Protein AF-A0A7W7SYZ1-F1 (afdb_monomer_lite)

Structure (mmCIF, N/CA/C/O backbone):
data_AF-A0A7W7SYZ1-F1
#
_entry.id   AF-A0A7W7SYZ1-F1
#
loop_
_atom_site.group_PDB
_atom_site.id
_atom_site.type_symbol
_atom_site.label_atom_id
_atom_site.label_alt_id
_atom_site.label_comp_id
_atom_site.label_asym_id
_atom_site.label_entity_id
_atom_site.label_seq_id
_atom_site.pdbx_PDB_ins_code
_atom_site.Cartn_x
_atom_site.Cartn_y
_atom_site.Cartn_z
_atom_site.occupancy
_atom_site.B_iso_or_equiv
_atom_site.auth_seq_id
_atom_site.auth_comp_id
_atom_site.auth_asym_id
_atom_site.auth_atom_id
_atom_site.pdbx_PDB_model_num
ATOM 1 N N . MET A 1 1 ? 38.662 -0.546 -56.324 1.00 54.81 1 MET A N 1
ATOM 2 C CA . MET A 1 1 ? 38.110 -1.508 -55.339 1.00 54.81 1 MET A CA 1
ATOM 3 C C . MET A 1 1 ? 38.054 -0.980 -53.893 1.00 54.81 1 MET A C 1
ATOM 5 O O . MET A 1 1 ? 37.507 -1.676 -53.051 1.00 54.81 1 MET A O 1
ATOM 9 N N . ALA A 1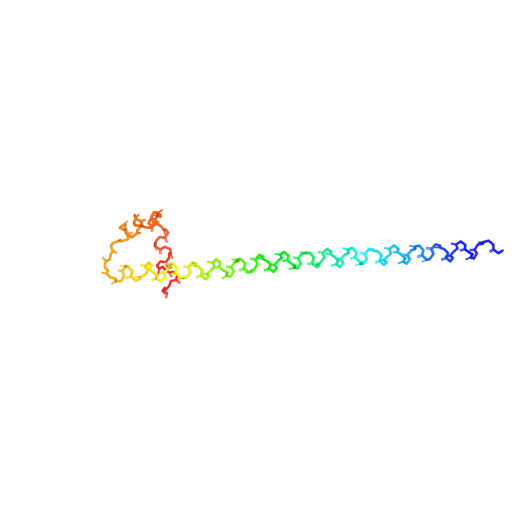 2 ? 38.515 0.244 -53.586 1.00 57.47 2 ALA A N 1
ATOM 10 C CA . ALA A 1 2 ? 38.476 0.798 -52.220 1.00 57.47 2 ALA A CA 1
ATOM 11 C C . ALA A 1 2 ? 37.061 1.199 -51.729 1.00 57.47 2 ALA A C 1
ATOM 13 O O . ALA A 1 2 ? 36.680 0.884 -50.606 1.00 57.47 2 ALA A O 1
ATOM 14 N N . GLY A 1 3 ? 36.230 1.802 -52.590 1.00 62.62 3 GLY A N 1
ATOM 15 C CA . GLY A 1 3 ? 34.928 2.359 -52.180 1.00 62.62 3 GLY A CA 1
ATOM 16 C C . GLY A 1 3 ? 33.812 1.345 -51.876 1.00 62.62 3 GLY A C 1
ATOM 17 O O . GLY A 1 3 ? 32.794 1.712 -51.293 1.00 62.62 3 GLY A O 1
ATOM 18 N N . THR A 1 4 ? 33.961 0.075 -52.262 1.00 70.25 4 THR A N 1
ATOM 19 C CA . THR A 1 4 ? 33.004 -0.996 -51.922 1.00 70.25 4 THR A CA 1
ATOM 20 C C . THR A 1 4 ? 33.258 -1.570 -50.530 1.00 70.25 4 THR A C 1
ATOM 22 O O . THR A 1 4 ? 32.297 -1.843 -49.814 1.00 70.25 4 THR A O 1
ATOM 25 N N . SER A 1 5 ? 34.523 -1.694 -50.117 1.00 73.44 5 SER A N 1
ATOM 26 C CA . SER A 1 5 ? 34.890 -2.226 -48.798 1.00 73.44 5 SER A CA 1
ATOM 27 C C . SER A 1 5 ? 34.500 -1.261 -47.672 1.00 73.44 5 SER A C 1
ATOM 29 O O . SER A 1 5 ? 33.839 -1.663 -46.716 1.00 73.44 5 SER A O 1
ATOM 31 N N . GLU A 1 6 ? 34.771 0.038 -47.839 1.00 80.75 6 GLU A N 1
ATOM 32 C CA . GLU A 1 6 ? 34.366 1.075 -46.874 1.00 80.75 6 GLU A CA 1
ATOM 33 C C . GLU A 1 6 ? 32.843 1.148 -46.693 1.00 80.75 6 GLU A C 1
ATOM 35 O O . GLU A 1 6 ? 32.335 1.302 -45.581 1.00 80.75 6 GLU A O 1
ATOM 40 N N . ARG A 1 7 ? 32.084 0.983 -47.783 1.00 79.75 7 ARG A N 1
ATOM 41 C CA . ARG A 1 7 ? 30.616 1.032 -47.759 1.00 79.75 7 ARG A CA 1
ATOM 42 C C . ARG A 1 7 ? 30.013 -0.184 -47.041 1.00 79.75 7 ARG A C 1
ATOM 44 O O . ARG A 1 7 ? 29.003 -0.049 -46.347 1.00 79.75 7 ARG A O 1
ATOM 51 N N . ILE A 1 8 ? 30.635 -1.358 -47.177 1.00 82.31 8 ILE A N 1
ATOM 52 C CA . ILE A 1 8 ? 30.247 -2.582 -46.460 1.00 82.31 8 ILE A CA 1
ATOM 53 C C . ILE A 1 8 ? 30.554 -2.444 -44.965 1.00 82.31 8 ILE A C 1
ATOM 55 O O . ILE A 1 8 ? 29.691 -2.744 -44.136 1.00 82.31 8 ILE A O 1
ATOM 59 N N . GLU A 1 9 ? 31.730 -1.930 -44.607 1.00 81.62 9 GLU A N 1
ATOM 60 C CA . GLU A 1 9 ? 32.086 -1.685 -43.208 1.00 81.62 9 GLU A CA 1
ATOM 61 C C . GLU A 1 9 ? 31.180 -0.650 -42.540 1.00 81.62 9 GLU A C 1
ATOM 63 O O . GLU A 1 9 ? 30.705 -0.882 -41.428 1.00 81.62 9 GLU A O 1
ATOM 68 N N . ALA A 1 10 ? 30.870 0.457 -43.218 1.00 83.38 10 ALA A N 1
ATOM 69 C CA . ALA A 1 10 ? 29.948 1.467 -42.702 1.00 83.38 10 ALA A CA 1
ATOM 70 C C . ALA A 1 10 ? 28.558 0.870 -42.423 1.00 83.38 10 ALA A C 1
ATOM 72 O O . ALA A 1 10 ? 27.965 1.110 -41.369 1.00 83.38 10 ALA A O 1
ATOM 73 N N . ARG A 1 11 ? 28.057 0.018 -43.328 1.00 84.69 11 ARG A N 1
ATOM 74 C CA . ARG A 1 11 ? 26.775 -0.680 -43.151 1.00 84.69 11 ARG A CA 1
ATOM 75 C C . ARG A 1 11 ? 26.819 -1.689 -42.003 1.00 84.69 11 ARG A C 1
ATOM 77 O O . ARG A 1 11 ? 25.829 -1.833 -41.286 1.00 84.69 11 ARG A O 1
ATOM 84 N N . ARG A 1 12 ? 27.948 -2.374 -41.808 1.00 86.56 12 ARG A N 1
ATOM 85 C CA . ARG A 1 12 ? 28.159 -3.291 -40.680 1.00 86.56 12 ARG A CA 1
ATOM 86 C C . ARG A 1 12 ? 28.147 -2.541 -39.345 1.00 86.56 12 ARG A C 1
ATOM 88 O O . ARG A 1 12 ? 27.363 -2.904 -38.474 1.00 86.56 12 ARG A O 1
ATOM 95 N N . ARG A 1 13 ? 28.900 -1.444 -39.227 1.00 83.31 13 ARG A N 1
ATOM 96 C CA . ARG A 1 13 ? 28.919 -0.584 -38.028 1.00 83.31 13 ARG A CA 1
ATOM 97 C C . ARG A 1 13 ? 27.539 0.011 -37.724 1.00 83.31 13 ARG A C 1
ATOM 99 O O . ARG A 1 13 ? 27.118 0.059 -36.569 1.00 83.31 13 ARG A O 1
ATOM 106 N N . ALA A 1 14 ? 26.789 0.409 -38.752 1.00 84.56 14 ALA A N 1
ATOM 107 C CA . ALA A 1 14 ? 25.416 0.883 -38.581 1.00 84.56 14 ALA A CA 1
ATOM 108 C C . ALA A 1 14 ? 24.495 -0.220 -38.022 1.00 84.56 14 ALA A C 1
ATOM 110 O O . ALA A 1 14 ? 23.754 0.013 -37.074 1.00 84.56 14 ALA A O 1
ATOM 111 N N . ARG A 1 15 ? 24.587 -1.454 -38.535 1.00 86.69 15 ARG A N 1
ATOM 112 C CA . ARG A 1 15 ? 23.811 -2.593 -38.010 1.00 86.69 15 ARG A CA 1
ATOM 113 C C . ARG A 1 15 ? 24.197 -2.955 -36.579 1.00 86.69 15 ARG A C 1
ATOM 115 O O . ARG A 1 15 ? 23.318 -3.223 -35.765 1.00 86.69 15 ARG A O 1
ATOM 122 N N . GLU A 1 16 ? 25.488 -2.941 -36.266 1.00 90.31 16 GLU A N 1
ATOM 123 C CA . GLU A 1 16 ? 25.995 -3.232 -34.922 1.00 90.31 16 GLU A CA 1
ATOM 124 C C . GLU A 1 16 ? 25.539 -2.176 -33.903 1.00 90.31 16 GLU A C 1
ATOM 126 O O . GLU A 1 16 ? 25.105 -2.532 -32.806 1.00 90.31 16 GLU A O 1
ATOM 131 N N . THR A 1 17 ? 25.538 -0.891 -34.273 1.00 88.69 17 THR A N 1
ATOM 132 C CA . THR A 1 17 ? 25.032 0.183 -33.401 1.00 88.69 17 THR A CA 1
ATOM 133 C C . THR A 1 17 ? 23.517 0.111 -33.213 1.00 88.69 17 THR A C 1
ATOM 135 O O . THR A 1 17 ? 23.047 0.260 -32.085 1.00 88.69 17 THR A O 1
ATOM 138 N N . THR A 1 18 ? 22.743 -0.196 -34.259 1.00 87.38 18 THR A N 1
ATOM 139 C CA . THR A 1 18 ? 21.298 -0.444 -34.127 1.00 87.38 18 THR A CA 1
ATOM 140 C C . THR A 1 18 ? 21.016 -1.644 -33.224 1.00 87.38 18 THR A C 1
ATOM 142 O O . THR A 1 18 ? 20.208 -1.535 -32.306 1.00 87.38 18 THR A O 1
ATOM 145 N N . ALA A 1 19 ? 21.708 -2.769 -33.424 1.00 91.31 19 ALA A N 1
ATOM 146 C CA . ALA A 1 19 ? 21.539 -3.961 -32.595 1.00 91.31 19 ALA A CA 1
ATOM 147 C C . ALA A 1 19 ? 21.896 -3.692 -31.126 1.00 91.31 19 ALA A C 1
ATOM 149 O O . ALA A 1 19 ? 21.200 -4.152 -30.222 1.00 91.31 19 ALA A O 1
ATOM 150 N N . ARG A 1 20 ? 22.953 -2.910 -30.878 1.00 90.12 20 ARG A N 1
ATOM 151 C CA . ARG A 1 20 ? 23.328 -2.471 -29.532 1.00 90.12 20 ARG A CA 1
ATOM 152 C C . ARG A 1 20 ? 22.239 -1.607 -28.892 1.00 90.12 20 ARG A C 1
ATOM 154 O O . ARG A 1 20 ? 21.834 -1.917 -27.780 1.00 90.12 20 ARG A O 1
ATOM 161 N N . ARG A 1 21 ? 21.713 -0.605 -29.602 1.00 89.25 21 ARG A N 1
ATOM 162 C CA . ARG A 1 21 ? 20.626 0.251 -29.094 1.00 89.25 21 ARG A CA 1
ATOM 163 C C . ARG A 1 21 ? 19.367 -0.543 -28.760 1.00 89.25 21 ARG A C 1
ATOM 165 O O . ARG A 1 21 ? 18.745 -0.290 -27.739 1.00 89.25 21 ARG A O 1
ATOM 172 N N . VAL A 1 22 ? 19.001 -1.521 -29.589 1.00 92.50 22 VAL A N 1
ATOM 173 C CA . VAL A 1 22 ? 17.843 -2.389 -29.318 1.00 92.50 22 VAL A CA 1
ATOM 174 C C . VAL A 1 22 ? 18.063 -3.232 -28.061 1.00 92.50 22 VAL A C 1
ATOM 176 O O . VAL A 1 22 ? 17.138 -3.380 -27.269 1.00 92.50 22 VAL A O 1
ATOM 179 N N . ARG A 1 23 ? 19.277 -3.758 -27.846 1.00 90.44 23 ARG A N 1
ATOM 180 C CA . ARG A 1 23 ? 19.613 -4.477 -26.606 1.00 90.44 23 ARG A CA 1
ATOM 181 C C . ARG A 1 23 ? 19.529 -3.567 -25.383 1.00 90.44 23 ARG A C 1
ATOM 183 O O . ARG A 1 23 ? 18.845 -3.919 -24.433 1.00 90.44 23 ARG A O 1
ATOM 190 N N . GLU A 1 24 ? 20.124 -2.379 -25.453 1.00 92.31 24 GLU A N 1
ATOM 191 C CA . GLU A 1 24 ? 20.075 -1.387 -24.368 1.00 92.31 24 GLU A CA 1
ATOM 192 C C . GLU A 1 24 ? 18.629 -0.966 -24.037 1.00 92.31 24 GLU A C 1
ATOM 194 O O . GLU A 1 24 ? 18.277 -0.814 -22.867 1.00 92.31 24 GLU A O 1
ATOM 199 N N . LEU A 1 25 ? 17.764 -0.818 -25.049 1.00 90.69 25 LEU A N 1
ATOM 200 C CA . LEU A 1 25 ? 16.341 -0.531 -24.843 1.00 90.69 25 LEU A CA 1
ATOM 201 C C . LEU A 1 25 ? 15.612 -1.692 -24.159 1.00 90.69 25 LEU A C 1
ATOM 203 O O . LEU A 1 25 ? 14.902 -1.452 -23.187 1.00 90.69 25 LEU A O 1
ATOM 207 N N . ARG A 1 26 ? 15.832 -2.936 -24.601 1.00 90.62 26 ARG A N 1
ATOM 208 C CA . ARG A 1 26 ? 15.225 -4.124 -23.975 1.00 90.62 26 ARG A CA 1
ATOM 209 C C . ARG A 1 26 ? 15.663 -4.298 -22.525 1.00 90.62 26 ARG A C 1
ATOM 211 O O . ARG A 1 26 ? 14.823 -4.497 -21.659 1.00 90.62 26 ARG A O 1
ATOM 218 N N . GLU A 1 27 ? 16.953 -4.153 -22.238 1.00 92.56 27 GLU A N 1
ATOM 219 C CA . GLU A 1 27 ? 17.476 -4.231 -20.868 1.00 92.56 27 GLU A CA 1
ATOM 220 C C . GLU A 1 27 ? 16.860 -3.152 -19.966 1.00 92.56 27 GLU A C 1
ATOM 222 O O . GLU A 1 27 ? 16.535 -3.406 -18.801 1.00 92.56 27 GLU A O 1
ATOM 227 N N . ARG A 1 28 ? 16.655 -1.943 -20.506 1.00 90.81 28 ARG A N 1
ATOM 228 C CA . ARG A 1 28 ? 15.976 -0.855 -19.797 1.00 90.81 28 ARG A CA 1
ATOM 229 C C . ARG A 1 28 ? 14.499 -1.167 -19.553 1.00 90.81 28 ARG A C 1
ATOM 231 O O . ARG A 1 28 ? 14.033 -0.950 -18.437 1.00 90.81 28 ARG A O 1
ATOM 238 N N . GLU A 1 29 ? 13.779 -1.662 -20.554 1.00 88.69 29 GLU A N 1
ATOM 239 C CA . GLU A 1 29 ? 12.373 -2.068 -20.433 1.00 88.69 29 GLU A CA 1
ATOM 240 C C . GLU A 1 29 ? 12.201 -3.188 -19.405 1.00 88.69 29 GLU A C 1
ATOM 242 O O . GLU A 1 29 ? 11.362 -3.077 -18.516 1.00 88.69 29 GLU A O 1
ATOM 247 N N . GLU A 1 30 ? 13.050 -4.214 -19.443 1.00 88.38 30 GLU A N 1
ATOM 248 C CA . GLU A 1 30 ? 13.049 -5.291 -18.453 1.00 88.38 30 GLU A CA 1
ATOM 249 C C . GLU A 1 30 ? 13.323 -4.774 -17.038 1.00 88.38 30 GLU A C 1
ATOM 251 O O . GLU A 1 30 ? 12.687 -5.209 -16.075 1.00 88.38 30 GLU A O 1
ATOM 256 N N . ARG A 1 31 ? 14.261 -3.831 -16.883 1.00 88.81 31 ARG A N 1
ATOM 257 C CA . ARG A 1 31 ? 14.550 -3.220 -15.581 1.00 88.81 31 ARG A CA 1
ATOM 258 C C . ARG A 1 31 ? 13.351 -2.441 -15.050 1.00 88.81 31 ARG A C 1
ATOM 260 O O . ARG A 1 31 ? 13.020 -2.588 -13.876 1.00 88.81 31 ARG A O 1
ATOM 267 N N . LEU A 1 32 ? 12.701 -1.650 -15.902 1.00 82.44 32 LEU A N 1
ATOM 268 C CA . LEU A 1 32 ? 11.485 -0.917 -15.548 1.00 82.44 32 LEU A CA 1
ATOM 269 C C . LEU A 1 32 ? 10.334 -1.87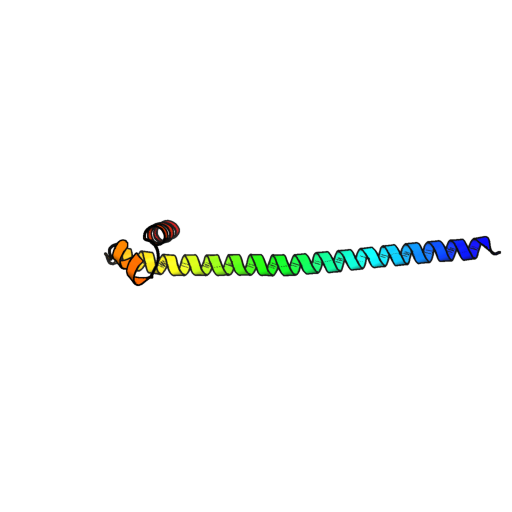1 -15.213 1.00 82.44 32 LEU A C 1
ATOM 271 O O . LEU A 1 32 ? 9.655 -1.656 -14.215 1.00 82.44 32 LEU A O 1
ATOM 275 N N . GLY A 1 33 ? 10.166 -2.953 -15.978 1.00 81.94 33 GLY A N 1
ATOM 276 C CA . GLY A 1 33 ? 9.166 -3.987 -15.718 1.00 81.94 33 GLY A CA 1
ATOM 277 C C . GLY A 1 33 ? 9.362 -4.665 -14.361 1.00 81.94 33 GLY A C 1
ATOM 278 O O . GLY A 1 33 ? 8.410 -4.777 -13.593 1.00 81.94 33 GLY A O 1
ATOM 279 N N . ARG A 1 34 ? 10.603 -5.035 -14.011 1.00 82.31 34 ARG A N 1
ATOM 280 C CA . ARG A 1 34 ? 10.930 -5.597 -12.687 1.00 82.31 34 ARG A CA 1
ATOM 281 C C . ARG A 1 34 ? 10.655 -4.614 -11.549 1.00 82.31 34 ARG A C 1
ATOM 283 O O . ARG A 1 34 ? 10.134 -5.017 -10.515 1.00 82.31 34 ARG A O 1
ATOM 290 N N . MET A 1 35 ? 10.982 -3.334 -11.732 1.00 75.94 35 MET A N 1
ATOM 291 C CA . MET A 1 35 ? 10.684 -2.306 -10.730 1.00 75.94 35 MET A CA 1
ATOM 292 C C . MET A 1 35 ? 9.177 -2.112 -10.560 1.00 75.94 35 MET A C 1
ATOM 294 O O . MET A 1 35 ? 8.697 -2.120 -9.434 1.00 75.94 35 MET A O 1
ATOM 298 N N . ALA A 1 36 ? 8.431 -1.982 -11.658 1.00 70.62 36 ALA A N 1
ATOM 299 C CA . ALA A 1 36 ? 6.981 -1.835 -11.620 1.00 70.62 36 ALA A CA 1
ATOM 300 C C . ALA A 1 36 ? 6.312 -3.031 -10.928 1.00 70.62 36 ALA A C 1
ATOM 302 O O . ALA A 1 36 ? 5.472 -2.826 -10.060 1.00 70.62 36 ALA A O 1
ATOM 303 N N . ALA A 1 37 ? 6.730 -4.262 -11.244 1.00 74.94 37 ALA A N 1
ATOM 304 C CA . ALA A 1 37 ? 6.239 -5.464 -10.570 1.00 74.94 37 ALA A CA 1
ATOM 305 C C . ALA A 1 37 ? 6.484 -5.410 -9.053 1.00 74.94 37 ALA A C 1
ATOM 307 O O . ALA A 1 37 ? 5.550 -5.609 -8.283 1.00 74.94 37 ALA A O 1
ATOM 308 N N . ALA A 1 38 ? 7.697 -5.043 -8.625 1.00 72.75 38 ALA A N 1
ATOM 309 C CA . ALA A 1 38 ? 8.013 -4.888 -7.206 1.00 72.75 38 ALA A CA 1
ATOM 310 C C . ALA A 1 38 ? 7.156 -3.805 -6.522 1.00 72.75 38 ALA A C 1
ATOM 312 O O . ALA A 1 38 ? 6.708 -4.005 -5.395 1.00 72.75 38 ALA A O 1
ATOM 313 N N . PHE A 1 39 ? 6.887 -2.679 -7.194 1.00 70.25 39 PHE A N 1
ATOM 314 C CA . PHE A 1 39 ? 5.991 -1.640 -6.673 1.00 70.25 39 PHE A CA 1
ATOM 315 C C . PHE A 1 39 ? 4.551 -2.145 -6.521 1.00 70.25 39 PHE A C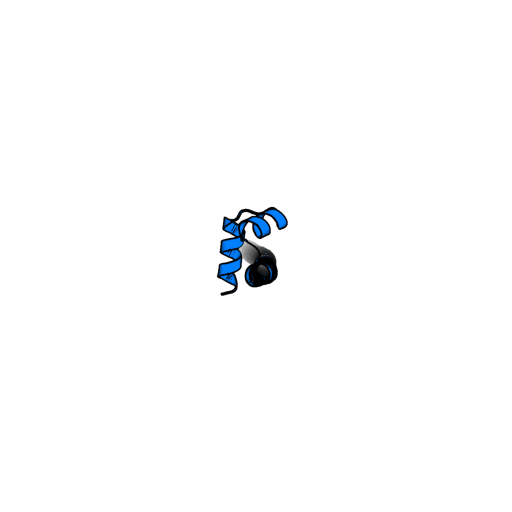 1
ATOM 317 O O . PHE A 1 39 ? 3.972 -2.010 -5.446 1.00 70.25 39 PHE A O 1
ATOM 324 N N . PHE A 1 40 ? 3.988 -2.779 -7.553 1.00 69.56 40 PHE A N 1
ATOM 325 C CA . PHE A 1 40 ? 2.619 -3.301 -7.497 1.00 69.56 40 PHE A CA 1
ATOM 326 C C . PHE A 1 40 ? 2.455 -4.421 -6.462 1.00 69.56 40 PHE A C 1
ATOM 328 O O . PHE A 1 40 ? 1.428 -4.493 -5.789 1.00 69.56 40 PHE A O 1
ATOM 335 N N . GLU A 1 41 ? 3.464 -5.277 -6.293 1.00 75.31 41 GLU A N 1
ATOM 336 C CA . GLU A 1 41 ? 3.469 -6.295 -5.239 1.00 75.31 41 GLU A CA 1
ATOM 337 C C . GLU A 1 41 ? 3.472 -5.667 -3.841 1.00 75.31 41 GLU A C 1
ATOM 339 O O . GLU A 1 41 ? 2.732 -6.123 -2.964 1.00 75.31 41 GLU A O 1
ATOM 344 N N . GLN A 1 42 ? 4.251 -4.600 -3.632 1.00 73.44 42 GLN A N 1
ATOM 345 C CA . GLN A 1 42 ? 4.257 -3.877 -2.361 1.00 73.44 42 GLN A CA 1
ATOM 346 C C . GLN A 1 42 ? 2.932 -3.172 -2.081 1.00 73.44 42 GLN A C 1
ATOM 348 O O . GLN A 1 42 ? 2.447 -3.246 -0.952 1.00 73.44 42 GLN A O 1
ATOM 353 N N . ASP A 1 43 ? 2.308 -2.561 -3.086 1.00 73.69 43 ASP A N 1
ATOM 354 C CA . ASP A 1 43 ? 0.993 -1.937 -2.929 1.00 73.69 43 ASP A CA 1
ATOM 355 C C . ASP A 1 43 ? -0.083 -2.975 -2.591 1.00 73.69 43 ASP A C 1
ATOM 357 O O . ASP A 1 43 ? -0.861 -2.782 -1.655 1.00 73.69 43 ASP A O 1
ATOM 361 N N . ALA A 1 44 ? -0.076 -4.130 -3.263 1.00 74.62 44 ALA A N 1
ATOM 362 C CA . ALA A 1 44 ? -1.002 -5.222 -2.969 1.00 74.62 44 ALA A CA 1
ATOM 363 C C . ALA A 1 44 ? -0.780 -5.834 -1.573 1.00 74.62 44 ALA A C 1
ATOM 365 O O . ALA A 1 44 ? -1.717 -6.350 -0.954 1.00 74.62 44 ALA A O 1
ATOM 366 N N . LEU A 1 45 ? 0.458 -5.833 -1.072 1.00 76.50 45 LEU A N 1
ATOM 367 C CA . LEU A 1 45 ? 0.773 -6.292 0.281 1.00 76.50 45 LEU A CA 1
ATOM 368 C C . LEU A 1 45 ? 0.344 -5.260 1.328 1.00 76.50 45 LEU A C 1
ATOM 370 O O . LEU A 1 45 ? -0.266 -5.627 2.333 1.00 76.50 45 LEU A O 1
ATOM 374 N N . ARG A 1 46 ? 0.592 -3.975 1.061 1.00 80.00 46 ARG A N 1
ATOM 375 C CA . ARG A 1 46 ? 0.131 -2.860 1.888 1.00 80.00 46 ARG A CA 1
ATOM 376 C C . ARG A 1 46 ? -1.388 -2.853 2.003 1.00 80.00 46 ARG A C 1
ATOM 378 O O . ARG A 1 46 ? -1.898 -2.765 3.114 1.00 80.00 46 ARG A O 1
ATOM 385 N N . GLU A 1 47 ? -2.107 -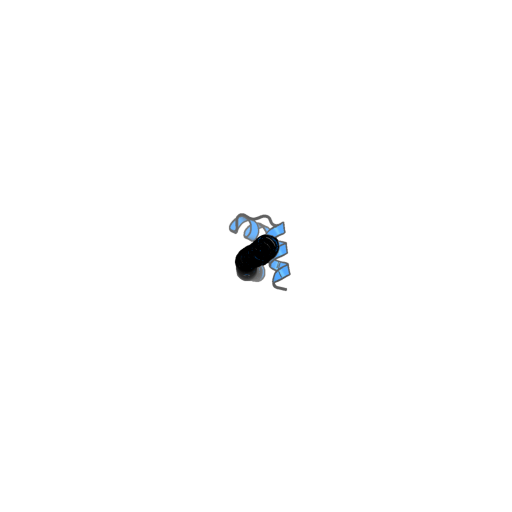3.001 0.896 1.00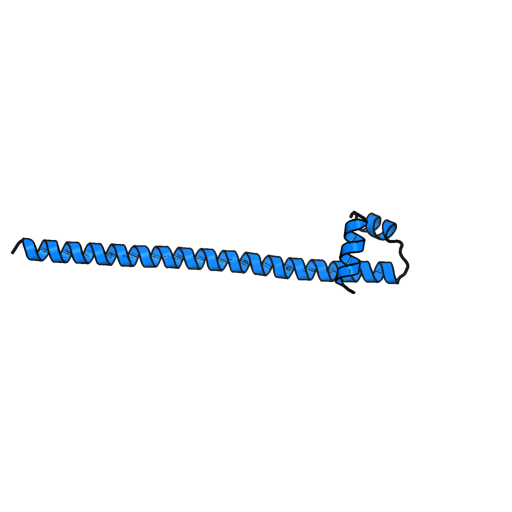 80.62 47 GLU A N 1
ATOM 386 C CA . GLU A 1 47 ? -3.571 -3.033 0.896 1.00 80.62 47 GLU A CA 1
ATOM 387 C C . GLU A 1 47 ? -4.114 -4.207 1.721 1.00 80.62 47 GLU A C 1
ATOM 389 O O . GLU A 1 47 ? -5.016 -4.030 2.541 1.00 80.62 47 GLU A O 1
ATOM 394 N N . ARG A 1 48 ? -3.519 -5.400 1.578 1.00 80.00 48 ARG A N 1
ATOM 395 C CA . ARG A 1 48 ? -3.874 -6.567 2.400 1.00 80.00 48 ARG A CA 1
ATOM 396 C C . ARG A 1 48 ? -3.636 -6.322 3.887 1.00 80.00 48 ARG A C 1
ATOM 398 O O . ARG A 1 48 ? -4.485 -6.683 4.701 1.00 80.00 48 ARG A O 1
ATOM 405 N N . HIS A 1 49 ? -2.517 -5.694 4.239 1.00 82.50 49 HIS A N 1
ATOM 406 C CA . HIS A 1 49 ? -2.219 -5.329 5.621 1.00 82.50 49 HIS A CA 1
ATOM 407 C C . HIS A 1 49 ? -3.213 -4.300 6.167 1.00 82.50 49 HIS A C 1
ATOM 409 O O . HIS A 1 49 ? -3.723 -4.471 7.271 1.00 82.50 49 HIS A O 1
ATOM 415 N N . GLU A 1 50 ? -3.537 -3.267 5.386 1.00 82.69 50 GLU A N 1
ATOM 416 C CA . GLU A 1 50 ? -4.514 -2.245 5.767 1.00 82.69 50 GLU A CA 1
ATOM 417 C C . GLU A 1 50 ? -5.905 -2.854 5.999 1.00 82.69 50 GLU A C 1
ATOM 419 O O . GLU A 1 50 ? -6.551 -2.527 6.994 1.00 82.69 50 GLU A O 1
ATOM 424 N N . LEU A 1 51 ? -6.342 -3.786 5.144 1.00 81.81 51 LEU A N 1
ATOM 425 C CA . LEU A 1 51 ? -7.601 -4.518 5.322 1.00 81.81 51 LEU A CA 1
ATOM 426 C C . LEU A 1 51 ? -7.592 -5.408 6.570 1.00 81.81 51 LEU A C 1
ATOM 428 O O . LEU A 1 51 ? -8.580 -5.446 7.304 1.00 81.81 51 LEU A O 1
ATOM 432 N N . ALA A 1 52 ? -6.492 -6.117 6.832 1.00 82.56 52 ALA A N 1
ATOM 433 C CA . ALA A 1 52 ? -6.360 -6.947 8.027 1.00 82.56 52 ALA A CA 1
ATOM 434 C C . ALA A 1 52 ? -6.429 -6.099 9.307 1.00 82.56 52 ALA A C 1
ATOM 436 O O . ALA A 1 52 ? -7.183 -6.425 10.223 1.00 82.56 52 ALA A O 1
ATOM 437 N N . SER A 1 53 ? -5.713 -4.972 9.345 1.00 81.12 53 SER A N 1
ATOM 438 C CA . SER A 1 53 ? -5.763 -4.027 10.464 1.00 81.12 53 SER A CA 1
ATOM 439 C C . SER A 1 53 ? -7.148 -3.400 10.637 1.00 81.12 53 SER A C 1
ATOM 441 O O . SER A 1 53 ? -7.609 -3.237 11.765 1.00 81.12 53 SER A O 1
ATOM 443 N N . ALA A 1 54 ? -7.839 -3.084 9.538 1.00 85.25 54 ALA A N 1
ATOM 444 C CA . ALA A 1 54 ? -9.183 -2.521 9.586 1.00 85.25 54 ALA A CA 1
ATOM 445 C C . ALA A 1 54 ? -10.208 -3.491 10.198 1.00 85.25 54 ALA A C 1
ATOM 447 O O . ALA A 1 54 ? -11.044 -3.062 10.991 1.00 85.25 54 ALA A O 1
ATOM 448 N N . ARG A 1 55 ? -10.098 -4.798 9.923 1.00 88.00 55 ARG A N 1
ATOM 449 C CA . ARG A 1 55 ? -10.961 -5.819 10.546 1.00 88.00 55 ARG A CA 1
ATOM 450 C C . ARG A 1 55 ? -10.797 -5.880 12.062 1.00 88.00 55 ARG A C 1
ATOM 452 O O . ARG A 1 55 ? -11.799 -5.936 12.766 1.00 88.00 55 ARG A O 1
ATOM 459 N N . SER A 1 56 ? -9.563 -5.832 12.564 1.00 87.38 56 SER A N 1
ATOM 460 C CA . SER A 1 56 ? -9.312 -5.817 14.011 1.00 87.38 56 SER A CA 1
ATOM 461 C C . SER A 1 56 ? -9.874 -4.559 14.675 1.00 87.38 56 SER A C 1
ATOM 463 O O . SER A 1 56 ? -10.481 -4.652 15.736 1.00 87.38 56 SER A O 1
ATOM 465 N N . VAL A 1 57 ? -9.733 -3.394 14.028 1.00 91.25 57 VAL A N 1
ATOM 466 C CA . VAL A 1 57 ? -10.332 -2.135 14.504 1.00 91.25 57 VAL A CA 1
ATOM 467 C C . VAL A 1 57 ? -11.852 -2.240 14.573 1.00 91.25 57 VAL A C 1
ATOM 469 O O . VAL A 1 57 ? -12.433 -1.888 15.593 1.00 91.25 57 VAL A O 1
ATOM 472 N N . VAL A 1 58 ? -12.499 -2.746 13.519 1.00 91.56 58 VAL A N 1
ATOM 473 C CA . VAL A 1 58 ? -13.957 -2.935 13.514 1.00 91.56 58 VAL A CA 1
ATOM 474 C C . VAL A 1 58 ? -14.390 -3.893 14.621 1.00 91.56 58 VAL A C 1
ATOM 476 O O . VAL A 1 58 ? -15.316 -3.564 15.347 1.00 91.56 58 VAL A O 1
ATOM 479 N N . GLY A 1 59 ? -13.679 -5.005 14.830 1.00 91.88 59 GLY A N 1
ATOM 480 C CA . GLY A 1 59 ? -13.994 -5.948 15.907 1.00 91.88 59 GLY A CA 1
ATOM 481 C C . GLY A 1 59 ? -13.947 -5.325 17.308 1.00 91.88 59 GLY A C 1
ATOM 482 O O . GLY A 1 59 ? -14.810 -5.619 18.128 1.00 91.88 59 GLY A O 1
ATOM 483 N N . LEU A 1 60 ? -12.984 -4.434 17.574 1.00 91.94 60 LEU A N 1
ATOM 484 C CA . LEU A 1 60 ? -12.916 -3.698 18.843 1.00 91.94 60 LEU A CA 1
ATOM 485 C C . LEU A 1 60 ? -14.087 -2.719 18.994 1.00 91.94 60 LEU A C 1
ATOM 487 O O . LEU A 1 60 ? -14.730 -2.676 20.039 1.00 91.94 60 LEU A O 1
ATOM 491 N N . LEU A 1 61 ? -14.400 -1.965 17.938 1.00 93.00 61 LEU A N 1
ATOM 492 C CA . LEU A 1 61 ? -15.514 -1.013 17.958 1.00 93.00 61 LEU A CA 1
ATOM 493 C C . LEU A 1 61 ? -16.871 -1.716 18.111 1.00 93.00 61 LEU A C 1
ATOM 495 O O . LEU A 1 61 ? -17.728 -1.238 18.850 1.00 93.00 61 LEU A O 1
ATOM 499 N N . ASP A 1 62 ? -17.060 -2.860 17.451 1.00 94.00 62 ASP A N 1
ATOM 500 C CA . ASP A 1 62 ? -18.278 -3.670 17.550 1.00 94.00 62 ASP A CA 1
ATOM 501 C C . ASP A 1 62 ? -18.424 -4.320 18.938 1.00 94.00 62 ASP A C 1
ATOM 503 O O . ASP A 1 62 ? -19.544 -4.531 19.403 1.00 94.00 62 ASP A O 1
ATOM 507 N N . ALA A 1 63 ? -17.311 -4.577 19.638 1.00 93.94 63 ALA A N 1
ATOM 508 C CA . ALA A 1 63 ? -17.310 -4.990 21.043 1.00 93.94 63 ALA A CA 1
ATOM 509 C C . ALA A 1 63 ? -17.680 -3.849 22.016 1.00 93.94 63 ALA A C 1
ATOM 511 O O . ALA A 1 63 ? -17.837 -4.092 23.212 1.00 93.94 63 ALA A O 1
ATOM 512 N N . GLY A 1 64 ? -17.858 -2.623 21.512 1.00 94.38 64 GLY A N 1
ATOM 513 C CA . GLY A 1 64 ? -18.253 -1.451 22.289 1.00 94.38 64 GLY A CA 1
ATOM 514 C C . GLY A 1 64 ? -17.088 -0.589 22.773 1.00 94.38 64 GLY A C 1
ATOM 515 O O . GLY A 1 64 ? -17.324 0.358 23.524 1.00 94.38 64 GLY A O 1
ATOM 516 N N . GLU A 1 65 ? -15.853 -0.874 22.346 1.00 94.81 65 GLU A N 1
ATOM 517 C CA . GLU A 1 65 ? -14.703 -0.045 22.706 1.00 94.81 65 GLU A CA 1
ATOM 518 C C . GLU A 1 65 ? -14.845 1.365 22.108 1.00 94.81 65 GLU A C 1
ATOM 520 O O . GLU A 1 65 ? -15.141 1.516 20.913 1.00 94.81 65 GLU A O 1
ATOM 525 N N . PRO A 1 66 ? -14.624 2.431 22.897 1.00 95.44 66 PRO A N 1
ATOM 526 C CA . PRO A 1 66 ? -14.690 3.783 22.378 1.00 95.44 66 PRO A CA 1
ATOM 527 C C . PRO A 1 66 ? -13.529 4.040 21.412 1.00 95.44 66 PRO A C 1
ATOM 529 O O . PRO A 1 66 ? -12.397 3.602 21.623 1.00 95.44 66 PRO A O 1
ATOM 532 N N . VAL A 1 67 ? -13.801 4.812 20.355 1.00 94.44 67 VAL A N 1
ATOM 533 C CA . VAL A 1 67 ? -12.828 5.111 19.286 1.00 94.44 67 VAL A CA 1
ATOM 534 C C . VAL A 1 67 ? -11.521 5.682 19.843 1.00 94.44 67 VAL A C 1
ATOM 536 O O . VAL A 1 67 ? -10.453 5.351 19.334 1.00 94.44 67 VAL A O 1
ATOM 539 N N . ASP A 1 68 ? -11.603 6.509 20.884 1.00 96.69 68 ASP A N 1
ATOM 540 C CA . ASP A 1 68 ? -10.438 7.149 21.496 1.00 96.69 68 ASP A CA 1
ATOM 541 C C . ASP A 1 68 ? -9.552 6.131 22.236 1.00 96.69 68 ASP A C 1
ATOM 543 O O . ASP A 1 68 ? -8.333 6.181 22.096 1.00 96.69 68 ASP A O 1
ATOM 547 N N . ALA A 1 69 ? -10.146 5.141 22.918 1.00 95.25 69 ALA A N 1
ATOM 548 C CA . ALA A 1 69 ? -9.394 4.063 23.568 1.00 95.25 69 ALA A CA 1
ATOM 549 C C . ALA A 1 69 ? -8.747 3.120 22.546 1.00 95.25 69 ALA A C 1
ATOM 551 O O . ALA A 1 69 ? -7.607 2.700 22.720 1.00 95.25 69 ALA A O 1
ATOM 552 N N . VAL A 1 70 ? -9.436 2.828 21.436 1.00 94.12 70 VAL A N 1
ATOM 553 C CA . VAL A 1 70 ? -8.851 2.053 20.329 1.00 94.12 70 VAL A CA 1
ATOM 554 C C . VAL A 1 70 ? -7.682 2.810 19.689 1.00 94.12 70 VAL A C 1
ATOM 556 O O . VAL A 1 70 ? -6.669 2.203 19.344 1.00 94.12 70 VAL A O 1
ATOM 559 N N . ALA A 1 71 ? -7.797 4.132 19.536 1.00 94.31 71 ALA A N 1
ATOM 560 C CA . ALA A 1 71 ? -6.729 4.979 19.010 1.00 94.31 71 ALA A CA 1
ATOM 561 C C . ALA A 1 71 ? -5.500 4.975 19.931 1.00 94.31 71 ALA A C 1
ATOM 563 O O . ALA A 1 71 ? -4.382 4.765 19.458 1.00 94.31 71 ALA A O 1
ATOM 564 N N . GLU A 1 72 ? -5.721 5.125 21.238 1.00 95.50 72 GLU A N 1
ATOM 565 C CA . GLU A 1 72 ? -4.677 5.065 22.262 1.00 95.50 72 GLU A CA 1
ATOM 566 C C . GLU A 1 72 ? -3.988 3.6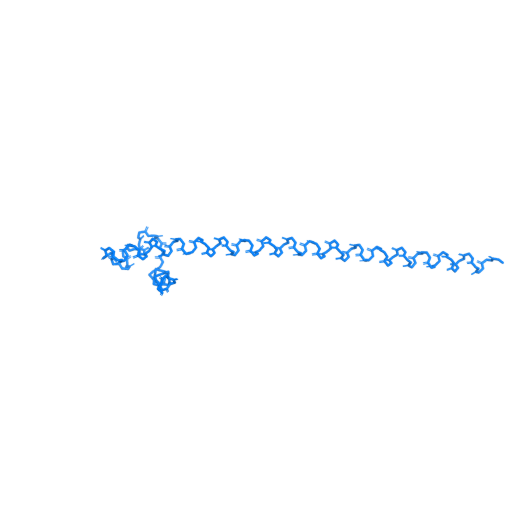94 22.300 1.00 95.50 72 GLU A C 1
ATOM 568 O O . GLU A 1 72 ? -2.763 3.626 22.211 1.00 95.50 72 GLU A O 1
ATOM 573 N N . LEU A 1 73 ? -4.760 2.600 22.327 1.00 93.19 73 LEU A N 1
ATOM 574 C CA . LEU A 1 73 ? -4.246 1.224 22.336 1.00 93.19 73 LEU A CA 1
ATOM 575 C C . LEU A 1 73 ? -3.327 0.935 21.143 1.00 93.19 73 LEU A C 1
ATOM 577 O O . LEU A 1 73 ? -2.321 0.239 21.271 1.00 93.19 73 LEU A O 1
ATOM 581 N N . LEU A 1 74 ? -3.690 1.450 19.969 1.00 89.00 74 LEU A N 1
ATOM 582 C CA . LEU A 1 74 ? -2.942 1.243 18.734 1.00 89.00 74 LEU A CA 1
ATOM 583 C C . LEU A 1 74 ? -1.823 2.274 18.532 1.00 89.00 74 LEU A C 1
ATOM 585 O O . LEU A 1 74 ? -1.041 2.129 17.592 1.00 89.00 74 LEU A O 1
ATOM 589 N N . GLY A 1 75 ? -1.740 3.307 19.377 1.00 92.62 75 GLY A N 1
ATOM 590 C CA . GLY A 1 75 ? -0.777 4.398 19.231 1.00 92.62 75 GLY A CA 1
ATOM 591 C C . GLY A 1 75 ? -0.966 5.194 17.937 1.00 92.62 75 GLY A C 1
ATOM 592 O O . GLY A 1 75 ? 0.010 5.620 17.320 1.00 92.62 75 GLY A O 1
ATOM 593 N N . VAL A 1 76 ? -2.211 5.358 17.486 1.00 91.62 76 VAL A N 1
ATOM 594 C CA . VAL A 1 76 ? -2.552 6.072 16.247 1.00 91.62 76 VAL A CA 1
ATOM 595 C C . VAL A 1 76 ? -3.554 7.183 16.514 1.00 91.62 76 VAL A C 1
ATOM 597 O O . VAL A 1 76 ? -4.219 7.228 17.541 1.00 91.62 76 VAL A O 1
ATOM 600 N N . GLU A 1 77 ? -3.713 8.083 15.551 1.00 95.31 77 GLU A N 1
ATOM 601 C CA . GLU A 1 77 ? -4.744 9.108 15.642 1.00 95.31 77 GLU A CA 1
ATOM 602 C C . GLU A 1 77 ? -6.163 8.530 15.522 1.00 95.31 77 GLU A C 1
ATOM 604 O O . GLU A 1 77 ? -6.438 7.628 14.724 1.00 95.31 77 GLU A O 1
ATOM 609 N N . VAL A 1 78 ? -7.114 9.164 16.209 1.00 95.19 78 VAL A N 1
ATOM 610 C CA . VAL A 1 78 ? -8.561 8.902 16.088 1.00 95.19 78 VAL A CA 1
ATOM 611 C C . VAL A 1 78 ? -9.035 8.969 14.627 1.00 95.19 78 VAL A C 1
ATOM 613 O O . VAL A 1 78 ? -9.884 8.187 14.190 1.00 95.19 78 VAL A O 1
ATOM 616 N N . SER A 1 79 ? -8.463 9.887 13.840 1.00 94.12 79 SER A N 1
ATOM 617 C CA . SER A 1 79 ? -8.719 10.039 12.402 1.00 94.12 79 SER A CA 1
ATOM 618 C C . SER A 1 79 ? -8.424 8.742 11.629 1.00 94.12 79 SER A C 1
ATOM 620 O O . SER A 1 79 ? -9.223 8.325 10.782 1.00 94.12 79 SER A O 1
ATOM 622 N N . ARG A 1 80 ? -7.326 8.055 11.974 1.00 90.50 80 ARG A N 1
ATOM 623 C CA . ARG A 1 80 ? -6.890 6.791 11.371 1.00 90.50 80 ARG A CA 1
ATOM 624 C C . ARG A 1 80 ? -7.826 5.646 11.736 1.00 90.50 80 ARG A C 1
ATOM 626 O O . ARG A 1 80 ? -8.189 4.877 10.850 1.00 90.50 80 ARG A O 1
ATOM 633 N N . VAL A 1 81 ? -8.269 5.569 12.991 1.00 91.19 81 VAL A N 1
ATOM 634 C CA . VAL A 1 81 ? -9.249 4.565 13.446 1.00 91.19 81 VAL A CA 1
ATOM 635 C C . VAL A 1 81 ? -10.566 4.714 12.684 1.00 91.19 81 VAL A C 1
ATOM 637 O O . VAL A 1 81 ? -11.077 3.744 12.125 1.00 91.19 81 VAL A O 1
ATOM 640 N N . ARG A 1 82 ? -11.084 5.945 12.564 1.00 92.06 82 ARG A N 1
ATOM 641 C CA . ARG A 1 82 ? -12.305 6.229 11.789 1.00 92.06 82 ARG A CA 1
ATOM 642 C C . ARG A 1 82 ? -12.152 5.877 10.311 1.00 92.06 82 ARG A C 1
ATOM 644 O O . ARG A 1 82 ? -13.096 5.377 9.706 1.00 92.06 82 ARG A O 1
ATOM 651 N N . TRP A 1 83 ? -10.987 6.149 9.725 1.00 92.06 83 TRP A N 1
ATOM 652 C CA . TRP A 1 83 ? -10.698 5.781 8.339 1.00 92.06 83 TRP A CA 1
ATOM 653 C C . TRP A 1 83 ? -10.695 4.258 8.146 1.00 92.06 83 TRP A C 1
ATOM 655 O O . TRP A 1 83 ? -11.352 3.767 7.229 1.00 92.06 83 TRP A O 1
ATOM 665 N N . LEU A 1 84 ? -10.034 3.513 9.040 1.00 89.19 84 LEU A N 1
ATOM 666 C CA . LEU A 1 84 ? -10.000 2.046 9.016 1.00 89.19 84 LEU A CA 1
ATOM 667 C C . LEU A 1 84 ? -11.405 1.447 9.173 1.00 89.19 84 LEU A C 1
ATOM 669 O O . LEU A 1 84 ? -11.795 0.596 8.379 1.00 89.19 84 LEU A O 1
ATOM 673 N N . ALA A 1 85 ? -12.206 1.956 10.113 1.00 88.38 85 ALA A N 1
ATOM 674 C CA . ALA A 1 85 ? -13.575 1.488 10.338 1.00 88.38 85 ALA A CA 1
ATOM 675 C C . ALA A 1 85 ? -14.491 1.668 9.111 1.00 88.38 85 ALA A C 1
ATOM 677 O O . ALA A 1 85 ? -15.363 0.839 8.858 1.00 88.38 85 ALA A O 1
ATOM 678 N N . ARG A 1 86 ? -14.288 2.730 8.317 1.00 88.44 86 ARG A N 1
ATOM 679 C CA . ARG A 1 86 ? -15.042 2.966 7.071 1.00 88.44 86 ARG A CA 1
ATOM 680 C C . ARG A 1 86 ? -14.627 2.048 5.928 1.00 88.44 86 ARG A C 1
ATOM 682 O O . ARG A 1 86 ? -15.412 1.859 5.015 1.00 88.44 86 ARG A O 1
ATOM 689 N N . ARG A 1 87 ? -13.403 1.518 5.940 1.00 81.62 87 ARG A N 1
ATOM 690 C CA . ARG A 1 87 ? -12.861 0.713 4.834 1.00 81.62 87 ARG A CA 1
ATOM 691 C C . ARG A 1 87 ? -13.361 -0.736 4.841 1.00 81.62 87 ARG A C 1
ATOM 693 O O . ARG A 1 87 ? -13.177 -1.438 3.853 1.00 81.62 87 ARG A O 1
ATOM 700 N N . CYS A 1 88 ? -13.978 -1.169 5.940 1.00 73.62 88 CYS A N 1
ATOM 701 C CA . CYS A 1 88 ? -14.577 -2.496 6.100 1.00 73.62 88 CYS A CA 1
ATOM 702 C C . CYS A 1 88 ? -16.116 -2.496 6.124 1.00 73.62 88 CYS A C 1
ATOM 704 O O . CYS A 1 88 ? -16.694 -3.570 6.274 1.00 73.62 88 CYS A O 1
ATOM 706 N N . ARG A 1 89 ? -16.761 -1.330 5.995 1.00 64.62 89 ARG A N 1
ATOM 707 C CA . ARG A 1 89 ? -18.210 -1.198 5.778 1.00 64.62 89 ARG A CA 1
ATOM 708 C C . ARG A 1 89 ? -18.489 -0.989 4.298 1.00 64.62 89 ARG A C 1
ATOM 710 O O . ARG A 1 89 ? -19.525 -1.508 3.841 1.00 64.62 89 ARG A O 1
#

Radius of gyration: 29.23 Å; chains: 1; bounding box: 57×17×79 Å

Secondary structure (DSSP, 8-state):
-HHHHHHHHHHHHHHHHHHHHHHHHHHHHHHHHHHHHHHHHHHHHHHHHHHHHHHHHHHHHHTT--HHHHHHHHTS-HHHHHHHHHHT-

pLDDT: mean 85.02, std 9.05, range [54.81, 96.69]

Foldseek 3Di:
DVVVVVVVVVVVVVVVVVVVVVVVVVVVVVVVVVVVVVVVVVVVVVVVVLLVVLVVLLVCVVVVHDLVVSCVVVVHDSVSSVVSPVVND

Sequence (89 aa):
MAGTSERIEARRRARETTARRVRELREREERLGRMAAAFFEQDALRERHELASARSVVGLLDAGEPVDAVAELLGVEVSRVRWLARRCR

Organism: NCBI:txid413306